Protein AF-A0A920LDZ1-F1 (afdb_monomer)

Radius of gyration: 21.45 Å; Cα contacts (8 Å, |Δi|>4): 41; chains: 1; bounding box: 41×30×54 Å

pLDDT: mean 82.92, std 7.58, range [63.06, 92.81]

Secondary structure (DSSP, 8-state):
-HHHHHHHHHHHHHHHGGG-SSGGGHHHHHHHHHSPTTHHHHHHHHHHHHHHHHHHHHHHHHHHHIIIIIIIIII-TT--HHHHHHHHHHHHHT-

Foldseek 3Di:
DCVVQVVQLVVQCVVCPCVPVDSVCSRVCCLVPPDDDPVSVVVVVVVVVVVVVVVLVVLLVVLLCCLVVPCCPPPNVPDDPVNSVVSSVVSSVVD

Sequence (95 aa):
MAIIIIIPGIALYGILGDSLGEPDMAFPYIVNTYLPVGIKGIILCGLFASLMSTVDSTFNSLATLWSTDIYSKYINKKASDQEKLKLDKRLFYLV

Structure (mmCIF, N/CA/C/O backbone):
data_AF-A0A920LDZ1-F1
#
_entry.id   AF-A0A920LDZ1-F1
#
loop_
_atom_site.group_PDB
_atom_site.id
_atom_site.type_symbol
_atom_site.label_atom_id
_atom_site.label_alt_id
_atom_site.label_comp_id
_atom_site.label_asym_id
_atom_site.label_entity_id
_atom_site.label_seq_id
_atom_site.pdbx_PDB_ins_code
_atom_site.Cartn_x
_atom_site.Cartn_y
_atom_site.Cartn_z
_atom_site.occupancy
_atom_site.B_iso_or_equiv
_atom_site.auth_seq_id
_atom_site.auth_comp_id
_atom_site.auth_asym_id
_atom_site.auth_atom_id
_atom_site.pdbx_PDB_model_num
ATOM 1 N N . MET A 1 1 ? 8.565 -2.858 -3.629 1.00 63.06 1 MET A N 1
ATOM 2 C CA . MET A 1 1 ? 8.109 -1.622 -4.304 1.00 63.06 1 MET A CA 1
ATOM 3 C C . MET A 1 1 ? 9.265 -0.661 -4.565 1.00 63.06 1 MET A C 1
ATOM 5 O O . MET A 1 1 ? 9.523 -0.376 -5.724 1.00 63.06 1 MET A O 1
ATOM 9 N N . ALA A 1 2 ? 10.013 -0.254 -3.531 1.00 65.31 2 ALA A N 1
ATOM 10 C CA . ALA A 1 2 ? 11.115 0.709 -3.640 1.00 65.31 2 ALA A CA 1
ATOM 11 C C . ALA A 1 2 ? 12.122 0.402 -4.768 1.00 65.31 2 ALA A C 1
ATOM 13 O O . ALA A 1 2 ? 12.374 1.256 -5.601 1.00 65.31 2 ALA A O 1
ATOM 14 N N . ILE A 1 3 ? 12.621 -0.833 -4.879 1.00 71.25 3 ILE A N 1
ATOM 15 C CA . ILE A 1 3 ? 13.640 -1.196 -5.886 1.00 71.25 3 ILE A CA 1
ATOM 16 C C . ILE A 1 3 ? 13.134 -1.029 -7.335 1.00 71.25 3 ILE A C 1
ATOM 18 O O . ILE A 1 3 ? 13.862 -0.523 -8.184 1.00 71.25 3 ILE A O 1
ATOM 22 N N . ILE A 1 4 ? 11.878 -1.405 -7.605 1.00 71.56 4 ILE A N 1
ATOM 23 C CA . ILE A 1 4 ? 11.256 -1.339 -8.942 1.00 71.56 4 ILE A CA 1
ATOM 24 C C . ILE A 1 4 ? 11.014 0.113 -9.381 1.00 71.56 4 ILE A C 1
ATOM 26 O O . ILE A 1 4 ? 10.976 0.389 -10.573 1.00 71.56 4 ILE A O 1
ATOM 30 N N . ILE A 1 5 ? 10.863 1.040 -8.433 1.00 73.75 5 ILE A N 1
ATOM 31 C CA . ILE A 1 5 ? 10.596 2.457 -8.710 1.00 73.75 5 ILE A CA 1
ATOM 32 C C . ILE A 1 5 ? 11.902 3.263 -8.734 1.00 73.75 5 ILE A C 1
ATOM 34 O O . ILE A 1 5 ? 12.125 4.065 -9.638 1.00 73.75 5 ILE A O 1
ATOM 38 N N . ILE A 1 6 ? 12.793 3.015 -7.772 1.00 77.06 6 ILE A N 1
ATOM 39 C CA . ILE A 1 6 ? 14.010 3.801 -7.551 1.00 77.06 6 ILE A CA 1
ATOM 40 C C . ILE A 1 6 ? 15.054 3.539 -8.639 1.00 77.06 6 ILE A C 1
ATOM 42 O O . ILE A 1 6 ? 15.609 4.491 -9.178 1.00 77.06 6 ILE A O 1
ATOM 46 N N . ILE A 1 7 ? 15.319 2.275 -9.001 1.00 80.81 7 ILE A N 1
ATOM 47 C CA . ILE A 1 7 ? 16.371 1.959 -9.985 1.00 80.81 7 ILE A CA 1
ATOM 48 C C . ILE A 1 7 ? 16.056 2.574 -11.361 1.00 80.81 7 ILE A C 1
ATOM 50 O O . ILE A 1 7 ? 16.926 3.253 -11.911 1.00 80.81 7 ILE A O 1
ATOM 54 N N . PRO A 1 8 ? 14.837 2.422 -11.918 1.00 76.56 8 PRO A N 1
ATOM 55 C CA . PRO A 1 8 ? 14.500 3.057 -13.188 1.00 76.56 8 PRO A CA 1
ATOM 56 C C . PRO A 1 8 ? 14.437 4.583 -13.087 1.00 76.56 8 PRO A C 1
ATOM 58 O O . PRO A 1 8 ? 14.836 5.254 -14.032 1.00 76.56 8 PRO A O 1
ATOM 61 N N . GLY A 1 9 ? 13.991 5.139 -11.952 1.00 77.06 9 GLY A N 1
ATOM 62 C CA . GLY A 1 9 ? 13.972 6.588 -11.726 1.00 77.06 9 GLY A CA 1
ATOM 63 C C . GLY A 1 9 ? 15.371 7.212 -11.749 1.00 77.06 9 GLY A C 1
ATOM 64 O O . GLY A 1 9 ? 15.586 8.216 -12.423 1.00 77.06 9 GLY A O 1
ATOM 65 N N . ILE A 1 10 ? 16.347 6.568 -11.099 1.00 77.38 10 ILE A N 1
ATOM 66 C CA . ILE A 1 10 ? 17.758 6.989 -11.136 1.00 77.38 10 ILE A CA 1
ATOM 67 C C . ILE A 1 10 ? 18.327 6.858 -12.558 1.00 77.38 10 ILE A C 1
ATOM 69 O O . ILE A 1 10 ? 19.003 7.768 -13.036 1.00 77.38 10 ILE A O 1
ATOM 73 N N . ALA A 1 11 ? 18.034 5.757 -13.260 1.00 76.19 11 ALA A N 1
ATOM 74 C CA . ALA A 1 11 ? 18.475 5.565 -14.643 1.00 76.19 11 ALA A CA 1
ATOM 75 C C . ALA A 1 11 ? 17.889 6.626 -15.592 1.00 76.19 11 ALA A C 1
ATOM 77 O O . ALA A 1 11 ? 18.587 7.122 -16.472 1.00 76.19 11 ALA A O 1
ATOM 78 N N . LEU A 1 12 ? 16.627 7.009 -15.388 1.00 77.06 12 LEU A N 1
ATOM 79 C CA . LEU A 1 12 ? 15.954 8.043 -16.167 1.00 77.06 12 LEU A CA 1
ATOM 80 C 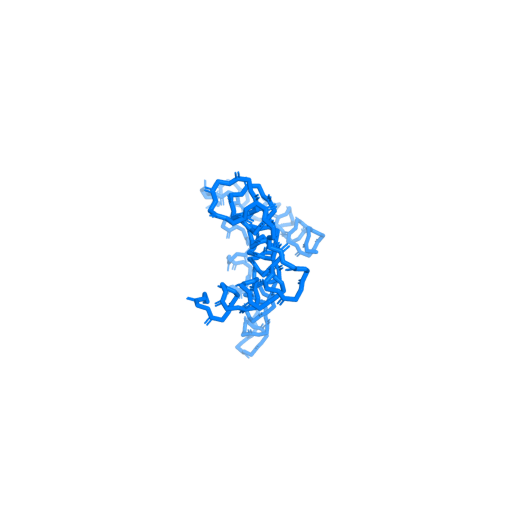C . 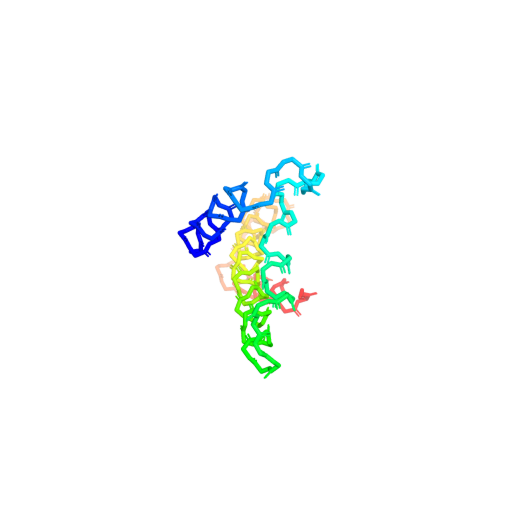LEU A 1 12 ? 16.546 9.433 -15.916 1.00 77.06 12 LEU A C 1
ATOM 82 O O . LEU A 1 12 ? 16.758 10.168 -16.876 1.00 77.06 12 LEU A O 1
ATOM 86 N N . TYR A 1 13 ? 16.869 9.769 -14.663 1.00 72.50 13 TYR A N 1
ATOM 87 C CA . TYR A 1 13 ? 17.583 11.007 -14.335 1.00 72.50 13 TYR A CA 1
ATOM 88 C C . TYR A 1 13 ? 18.937 11.086 -15.061 1.00 72.50 13 TYR A C 1
ATOM 90 O O . TYR A 1 13 ? 19.296 12.131 -15.595 1.00 72.50 13 TYR A O 1
ATOM 98 N N . GLY A 1 14 ? 19.646 9.958 -15.192 1.00 72.12 14 GLY A N 1
ATOM 99 C CA . GLY A 1 14 ? 20.882 9.874 -15.979 1.00 72.12 14 GLY A CA 1
ATOM 100 C C . GLY A 1 14 ? 20.715 10.083 -17.495 1.00 72.12 14 GLY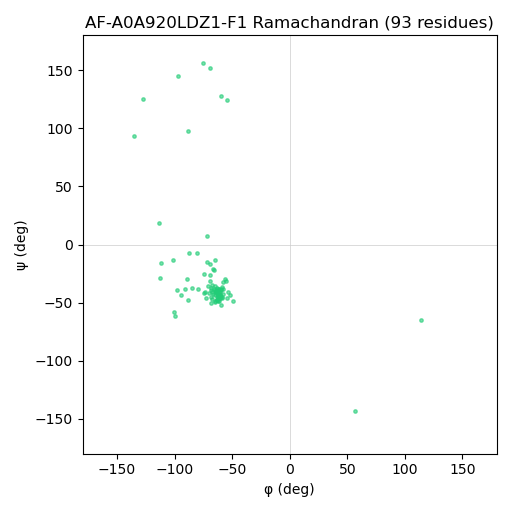 A C 1
ATOM 101 O O . GLY A 1 14 ? 21.688 10.429 -18.158 1.00 72.12 14 GLY A O 1
ATOM 102 N N . ILE A 1 15 ? 19.510 9.888 -18.049 1.00 71.62 15 ILE A N 1
ATOM 103 C CA . ILE A 1 15 ? 19.213 10.028 -19.490 1.00 71.62 15 ILE A CA 1
ATOM 104 C C . ILE A 1 15 ? 18.595 11.399 -19.817 1.00 71.62 15 ILE A C 1
ATOM 106 O O . ILE A 1 15 ? 18.903 11.976 -20.857 1.00 71.62 15 ILE A O 1
ATOM 110 N N . LEU A 1 16 ? 17.717 11.918 -18.951 1.00 72.00 16 LEU A N 1
ATOM 111 C CA . LEU A 1 16 ? 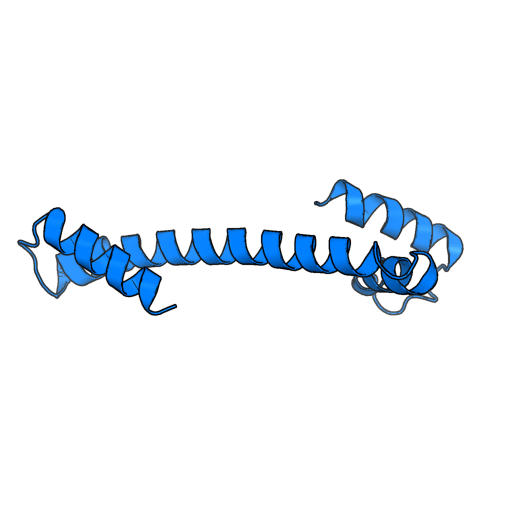16.959 13.161 -19.164 1.00 72.00 16 LEU A CA 1
ATOM 112 C C . LEU A 1 16 ? 17.524 14.377 -18.410 1.00 72.00 16 LEU A C 1
ATOM 114 O O . LEU A 1 16 ? 17.129 15.503 -18.718 1.00 72.00 16 LEU A O 1
ATOM 118 N N . GLY A 1 17 ? 18.439 14.191 -17.453 1.00 71.00 17 GLY A N 1
ATOM 119 C CA . GLY A 1 17 ? 18.961 15.275 -16.612 1.00 71.00 17 GLY A CA 1
ATOM 120 C C . GLY A 1 17 ? 17.851 16.022 -15.858 1.00 71.00 17 GLY A C 1
ATOM 121 O O . GLY A 1 17 ? 16.838 15.430 -15.486 1.00 71.00 17 GLY A O 1
ATOM 122 N N . ASP A 1 18 ? 18.000 17.343 -15.706 1.00 65.25 18 ASP A N 1
ATOM 123 C CA . ASP A 1 18 ? 17.026 18.248 -15.056 1.00 65.25 18 ASP A CA 1
ATOM 124 C C . ASP A 1 18 ? 15.744 18.511 -15.879 1.00 65.25 18 ASP A C 1
ATOM 126 O O . ASP A 1 18 ? 14.913 19.339 -15.512 1.00 65.25 18 ASP A O 1
ATOM 130 N N . SER A 1 19 ? 15.535 17.810 -16.998 1.00 67.50 19 SER A N 1
ATOM 131 C CA . SER A 1 19 ? 14.326 17.977 -17.827 1.00 67.50 19 SER A CA 1
ATOM 132 C C . SER A 1 19 ? 13.054 17.457 -17.140 1.00 67.50 19 SER A C 1
ATOM 134 O O . SER A 1 19 ? 11.940 17.770 -17.561 1.00 67.50 19 SER A O 1
ATOM 136 N N . LEU A 1 20 ? 13.208 16.637 -16.097 1.00 69.75 20 LEU A N 1
ATOM 137 C CA . LEU A 1 20 ? 12.125 16.190 -15.229 1.00 69.75 20 LEU A CA 1
ATOM 138 C C . LEU A 1 20 ? 11.970 17.206 -14.097 1.00 69.75 20 LEU A C 1
ATOM 140 O O . LEU A 1 20 ? 12.698 17.146 -13.112 1.00 69.75 20 LEU A O 1
ATOM 144 N N . GLY A 1 21 ? 11.022 18.135 -14.243 1.00 70.12 21 GLY A N 1
ATOM 145 C CA . GLY A 1 21 ? 10.788 19.186 -13.244 1.00 70.12 21 GLY A CA 1
ATOM 146 C C . GLY A 1 21 ? 10.517 18.655 -11.828 1.00 70.12 21 GLY A C 1
ATOM 147 O O . GLY A 1 21 ? 10.912 19.296 -10.860 1.00 70.12 21 GLY A O 1
ATOM 148 N N . GLU A 1 22 ? 9.906 17.469 -11.705 1.00 75.62 22 GLU A N 1
ATOM 149 C CA . GLU A 1 22 ? 9.680 16.786 -10.427 1.00 75.62 22 GLU A CA 1
ATOM 150 C C . GLU A 1 22 ? 10.218 15.341 -10.464 1.00 75.62 22 GLU A C 1
ATOM 152 O O . GLU A 1 22 ? 9.803 14.556 -11.326 1.00 75.62 22 GLU A O 1
ATOM 157 N N . PRO A 1 23 ? 11.093 14.943 -9.518 1.00 72.12 23 PRO A N 1
ATOM 158 C CA . PRO A 1 23 ? 11.636 13.583 -9.442 1.00 72.12 23 PRO A CA 1
ATOM 159 C C . PRO A 1 23 ? 10.565 12.490 -9.314 1.00 72.12 23 PRO A C 1
ATOM 161 O O . PRO A 1 23 ? 10.724 11.398 -9.863 1.00 72.12 23 PRO A O 1
ATOM 164 N N . ASP A 1 24 ? 9.445 12.791 -8.650 1.00 77.81 24 ASP A N 1
ATOM 165 C CA . ASP A 1 24 ? 8.338 11.849 -8.434 1.00 77.81 24 ASP A CA 1
ATOM 166 C C . ASP A 1 24 ? 7.626 11.463 -9.743 1.00 77.81 24 ASP A C 1
ATOM 168 O O . ASP A 1 24 ? 7.034 10.385 -9.854 1.00 77.81 24 ASP A O 1
ATOM 172 N N . MET A 1 25 ? 7.755 12.293 -10.785 1.00 80.38 25 MET A N 1
ATOM 173 C CA . MET A 1 25 ? 7.184 12.040 -12.110 1.00 80.38 25 MET A CA 1
ATOM 174 C C . MET A 1 25 ? 8.021 11.081 -12.963 1.00 80.38 25 MET A C 1
ATOM 176 O O . MET A 1 25 ? 7.552 10.632 -14.014 1.00 80.38 25 MET A O 1
ATOM 180 N N . ALA A 1 26 ? 9.220 10.697 -12.515 1.00 82.00 26 ALA A N 1
ATOM 181 C CA . ALA A 1 26 ? 10.093 9.789 -13.253 1.00 82.00 26 ALA A CA 1
ATOM 182 C C . ALA A 1 26 ? 9.427 8.429 -13.522 1.00 82.00 26 ALA A C 1
ATOM 184 O O . ALA A 1 26 ? 9.456 7.919 -14.644 1.00 82.00 26 ALA A O 1
ATOM 185 N N . PHE A 1 27 ? 8.770 7.848 -12.515 1.00 81.75 27 PHE A N 1
ATOM 186 C CA . PHE A 1 27 ? 8.116 6.548 -12.665 1.00 81.75 27 PHE A CA 1
ATOM 187 C C . PHE A 1 27 ? 6.899 6.601 -13.612 1.00 81.75 27 PHE A C 1
ATOM 189 O O . PHE A 1 27 ? 6.877 5.821 -14.571 1.00 81.75 27 PHE A O 1
ATOM 196 N N . PRO A 1 28 ? 5.935 7.534 -13.452 1.00 84.56 28 PRO A N 1
ATOM 197 C CA . PRO A 1 28 ? 4.862 7.734 -14.429 1.00 84.56 28 PRO A CA 1
ATOM 198 C C . PRO A 1 28 ? 5.367 7.967 -15.859 1.00 84.56 28 PRO A C 1
ATOM 200 O O . PRO A 1 28 ? 4.810 7.411 -16.809 1.00 84.56 28 PRO A O 1
ATOM 203 N N . TYR A 1 29 ? 6.442 8.745 -16.019 1.00 83.75 29 TYR A N 1
ATOM 204 C CA . TYR A 1 29 ? 7.036 9.027 -17.323 1.00 83.75 29 TYR A CA 1
ATOM 205 C C . TYR A 1 29 ? 7.580 7.760 -17.994 1.00 83.75 29 TYR A C 1
ATOM 207 O O . TYR A 1 29 ? 7.314 7.528 -19.175 1.00 83.75 29 TYR A O 1
ATOM 215 N N . ILE A 1 30 ? 8.286 6.901 -17.250 1.00 84.00 30 ILE A N 1
ATOM 216 C CA . ILE A 1 30 ? 8.799 5.626 -17.778 1.00 84.00 30 ILE A CA 1
ATOM 217 C C . ILE A 1 30 ? 7.649 4.720 -18.198 1.00 84.00 30 ILE A C 1
ATOM 219 O O . ILE A 1 30 ? 7.658 4.166 -19.301 1.00 84.00 30 ILE A O 1
ATOM 223 N N . VAL A 1 31 ? 6.644 4.599 -17.326 1.00 86.12 31 VAL A N 1
ATOM 224 C CA . VAL A 1 31 ? 5.474 3.755 -17.568 1.00 86.12 31 VAL A CA 1
ATOM 225 C C . VAL A 1 31 ? 4.725 4.198 -18.816 1.00 86.12 31 VAL A C 1
ATOM 227 O O . VAL A 1 31 ? 4.292 3.353 -19.599 1.00 86.12 31 VAL A O 1
ATOM 230 N N . ASN A 1 32 ? 4.598 5.502 -19.053 1.00 85.44 32 ASN A N 1
ATOM 231 C CA . ASN A 1 32 ? 3.874 5.976 -20.220 1.00 85.44 32 ASN A CA 1
ATOM 232 C C . ASN A 1 32 ? 4.698 5.922 -21.518 1.00 85.44 32 ASN A C 1
ATOM 234 O O . ASN A 1 32 ? 4.153 5.577 -22.567 1.00 85.44 32 ASN A O 1
ATOM 238 N N . THR A 1 33 ? 5.992 6.228 -21.454 1.00 84.56 33 THR A N 1
ATOM 239 C CA . THR A 1 33 ? 6.835 6.392 -22.648 1.00 84.56 33 THR A CA 1
ATOM 240 C C . THR A 1 33 ? 7.403 5.068 -23.164 1.00 84.56 33 THR A C 1
ATOM 242 O O . THR A 1 33 ? 7.470 4.872 -24.374 1.00 84.56 33 THR A O 1
ATOM 245 N N . TYR A 1 34 ? 7.782 4.141 -22.275 1.00 83.56 34 TYR A N 1
ATOM 246 C CA . TYR A 1 34 ? 8.579 2.964 -22.657 1.00 83.56 34 TYR A CA 1
ATOM 247 C C . TYR A 1 34 ? 7.845 1.623 -22.562 1.00 83.56 34 TYR A C 1
ATOM 249 O O . TYR A 1 34 ? 8.317 0.635 -23.122 1.00 83.56 34 TYR A O 1
ATOM 257 N N . LEU A 1 35 ? 6.706 1.547 -21.866 1.00 87.25 35 LEU A N 1
ATOM 258 C CA . LEU A 1 35 ? 5.974 0.288 -21.701 1.00 87.25 35 LEU A CA 1
ATOM 259 C C . LEU A 1 35 ? 4.819 0.133 -22.705 1.00 87.25 35 LEU A C 1
ATOM 261 O O . LEU A 1 35 ? 4.147 1.111 -23.034 1.00 87.25 35 LEU A O 1
ATOM 265 N N . PRO A 1 36 ? 4.534 -1.095 -23.176 1.00 90.62 36 PRO A N 1
ATOM 266 C CA . PRO A 1 36 ? 3.430 -1.362 -24.092 1.00 90.62 36 PRO A CA 1
ATOM 267 C C . PRO A 1 36 ? 2.065 -1.330 -23.389 1.00 90.62 36 PRO A C 1
ATOM 269 O O . PRO A 1 36 ? 1.938 -1.573 -22.181 1.00 90.62 36 PRO A O 1
ATOM 272 N N . VAL A 1 37 ? 1.016 -1.071 -24.175 1.00 87.31 37 VAL A N 1
ATOM 273 C CA . VAL A 1 37 ? -0.381 -1.163 -23.727 1.00 87.31 37 VAL A CA 1
ATOM 274 C C . VAL A 1 37 ? -0.667 -2.598 -23.263 1.00 87.31 37 VAL A C 1
ATOM 276 O O . VAL A 1 37 ? -0.321 -3.556 -23.944 1.00 87.31 37 VAL A O 1
ATOM 279 N N . GLY A 1 38 ? -1.204 -2.767 -22.057 1.00 88.62 38 GLY A N 1
ATOM 280 C CA . GLY A 1 38 ? -1.291 -4.067 -21.376 1.00 88.62 38 GLY A CA 1
ATOM 281 C C . GLY A 1 38 ? -0.426 -4.110 -20.117 1.00 88.62 38 GLY A C 1
ATOM 282 O O . GLY A 1 38 ? -0.968 -4.116 -19.014 1.00 88.62 38 GLY A O 1
ATOM 283 N N . ILE A 1 39 ? 0.905 -4.019 -20.247 1.00 89.94 39 ILE A N 1
ATOM 284 C CA . ILE A 1 39 ? 1.805 -3.998 -19.073 1.00 89.94 39 ILE A CA 1
ATOM 285 C C . ILE A 1 39 ? 1.568 -2.737 -18.231 1.00 89.94 39 ILE A C 1
ATOM 287 O O . ILE A 1 39 ? 1.556 -2.815 -17.003 1.00 89.94 39 ILE A O 1
ATOM 291 N N . LYS A 1 40 ? 1.265 -1.599 -18.876 1.00 88.12 40 LYS A N 1
ATOM 292 C CA . LYS A 1 40 ? 0.823 -0.376 -18.179 1.00 88.12 40 LYS A CA 1
ATOM 293 C C . LYS A 1 40 ? -0.350 -0.643 -17.225 1.00 88.12 40 LYS A C 1
ATOM 295 O O . LYS A 1 40 ? -0.343 -0.163 -16.096 1.00 88.12 40 LYS A O 1
ATOM 300 N N . GLY A 1 41 ? -1.330 -1.435 -17.667 1.00 89.69 41 GLY A N 1
ATOM 301 C CA . GLY A 1 41 ? -2.498 -1.798 -16.863 1.00 89.69 41 GLY A CA 1
ATOM 302 C C . GLY A 1 41 ? -2.124 -2.667 -15.665 1.00 89.69 41 GLY A C 1
ATOM 303 O O . GLY A 1 41 ? -2.564 -2.394 -14.556 1.00 89.69 41 GLY A O 1
ATOM 304 N N . ILE A 1 42 ? -1.239 -3.650 -15.859 1.00 91.44 42 ILE A N 1
ATOM 305 C CA . ILE A 1 42 ? -0.750 -4.518 -14.775 1.00 91.44 42 ILE A CA 1
ATOM 306 C C . ILE A 1 42 ? -0.043 -3.696 -13.691 1.00 91.44 42 ILE A C 1
ATOM 308 O O . ILE A 1 42 ? -0.299 -3.894 -12.504 1.00 91.44 42 ILE A O 1
ATOM 312 N N . ILE A 1 43 ? 0.814 -2.751 -14.088 1.00 88.62 43 ILE A N 1
ATOM 313 C CA . ILE A 1 43 ? 1.514 -1.864 -13.149 1.00 88.62 43 ILE A CA 1
ATOM 314 C C . ILE A 1 43 ? 0.511 -1.009 -12.370 1.00 88.62 43 ILE A C 1
ATOM 316 O O . ILE A 1 43 ? 0.613 -0.916 -11.148 1.00 88.62 43 ILE A O 1
ATOM 320 N N . LEU A 1 44 ? -0.478 -0.429 -13.056 1.00 88.88 44 LEU A N 1
ATOM 321 C CA . LEU A 1 44 ? -1.521 0.375 -12.422 1.00 88.88 44 LEU A CA 1
ATOM 322 C C . LEU A 1 44 ? -2.328 -0.450 -11.407 1.00 88.88 44 LEU A C 1
ATOM 324 O O . LEU A 1 44 ? -2.514 -0.017 -10.272 1.00 88.88 44 LEU A O 1
ATOM 328 N N . CYS A 1 45 ? -2.748 -1.661 -11.779 1.00 92.81 45 CYS A N 1
ATOM 329 C CA . CYS A 1 45 ? -3.444 -2.579 -10.879 1.00 92.81 45 CYS A CA 1
ATOM 330 C C . CYS A 1 45 ? -2.591 -2.948 -9.661 1.00 92.81 45 CYS A C 1
ATOM 332 O O . CYS A 1 45 ? -3.096 -2.935 -8.543 1.00 92.81 45 CYS A O 1
ATOM 334 N N . GLY A 1 46 ? -1.301 -3.240 -9.851 1.00 90.75 46 GLY A N 1
ATOM 335 C CA . GLY A 1 46 ? -0.384 -3.533 -8.748 1.00 90.75 46 GLY A CA 1
ATOM 336 C C . GLY A 1 46 ? -0.197 -2.346 -7.799 1.00 90.75 46 GLY A C 1
ATOM 337 O O . GLY A 1 46 ? -0.138 -2.531 -6.584 1.00 90.75 46 GLY A O 1
ATOM 338 N N . LEU A 1 47 ? -0.164 -1.124 -8.338 1.00 89.00 47 LEU A N 1
ATOM 339 C CA . LEU A 1 47 ? -0.068 0.101 -7.550 1.00 89.00 47 LEU A CA 1
ATOM 340 C C . LEU A 1 47 ? -1.315 0.287 -6.677 1.00 89.00 47 LEU A C 1
ATOM 342 O O . LEU A 1 47 ? -1.184 0.418 -5.460 1.00 89.00 47 LEU A O 1
ATOM 346 N N . PHE A 1 48 ? -2.511 0.174 -7.263 1.00 91.81 48 PHE A N 1
ATOM 347 C CA . PHE A 1 48 ? -3.767 0.197 -6.508 1.00 91.81 48 PHE A CA 1
ATOM 348 C C . PHE A 1 48 ? -3.870 -0.937 -5.487 1.00 91.81 48 PHE A C 1
ATOM 350 O O . PHE A 1 48 ? -4.285 -0.689 -4.362 1.00 91.81 48 PHE A O 1
ATOM 357 N N . ALA A 1 49 ? -3.443 -2.154 -5.829 1.00 92.31 49 ALA A N 1
ATOM 358 C CA . ALA A 1 49 ? -3.439 -3.278 -4.895 1.00 92.31 49 ALA A CA 1
ATOM 359 C C . ALA A 1 49 ? -2.529 -3.010 -3.683 1.00 92.31 49 ALA A C 1
ATOM 361 O O . ALA A 1 49 ? -2.901 -3.301 -2.547 1.00 92.31 49 ALA A O 1
ATOM 362 N N . SER A 1 50 ? -1.353 -2.410 -3.902 1.00 89.81 50 SER A N 1
ATOM 363 C CA . SER A 1 50 ? -0.441 -2.051 -2.808 1.00 89.81 50 SER A CA 1
ATOM 364 C C . SER A 1 50 ? -0.992 -0.932 -1.917 1.00 89.81 50 SER A C 1
ATOM 366 O O . SER A 1 50 ? -0.864 -0.993 -0.691 1.00 89.81 50 SER A O 1
ATOM 368 N N . LEU A 1 51 ? -1.653 0.062 -2.522 1.00 91.25 51 LEU A N 1
ATOM 369 C CA . LEU A 1 51 ? -2.342 1.128 -1.802 1.00 91.25 51 LEU A CA 1
ATOM 370 C C . LEU A 1 51 ? -3.485 0.557 -0.965 1.00 91.25 51 LEU A C 1
ATOM 372 O O . LEU A 1 51 ? -3.545 0.833 0.231 1.00 91.25 51 LEU A O 1
ATOM 376 N N . MET A 1 52 ? -4.324 -0.298 -1.559 1.00 92.69 52 MET A N 1
ATOM 377 C CA . MET A 1 52 ? -5.438 -0.942 -0.864 1.00 92.69 52 MET A CA 1
ATOM 378 C C . MET A 1 52 ? -4.943 -1.751 0.336 1.00 92.69 52 MET A C 1
ATOM 380 O O . MET A 1 52 ? -5.469 -1.589 1.422 1.00 92.69 52 MET A O 1
ATOM 384 N N . SER A 1 53 ? -3.841 -2.498 0.209 1.00 91.00 53 SER A N 1
ATOM 385 C CA . SER A 1 53 ? -3.264 -3.243 1.340 1.00 91.00 53 SER A CA 1
ATOM 386 C C . SER A 1 53 ? -2.879 -2.348 2.530 1.00 91.00 53 SER A C 1
ATOM 388 O O . SER A 1 53 ? -3.058 -2.733 3.691 1.00 91.00 53 SER A O 1
ATOM 390 N N . THR A 1 54 ? -2.375 -1.141 2.259 1.00 92.62 54 THR A N 1
ATOM 391 C CA . THR A 1 54 ? -2.021 -0.173 3.308 1.00 92.62 54 THR A CA 1
ATOM 392 C C . THR A 1 54 ? -3.273 0.450 3.921 1.00 92.62 54 THR A C 1
ATOM 394 O O . THR A 1 54 ? -3.362 0.588 5.144 1.00 92.62 54 THR A O 1
ATOM 397 N N . VAL A 1 55 ? -4.254 0.789 3.081 1.00 92.50 55 VAL A N 1
ATOM 398 C CA . VAL A 1 55 ? -5.560 1.308 3.500 1.00 92.50 55 VAL A CA 1
ATOM 399 C C . VAL A 1 55 ? -6.267 0.283 4.389 1.00 92.50 55 VAL A C 1
ATOM 401 O O . VAL A 1 55 ? -6.586 0.603 5.530 1.00 92.50 55 VAL A O 1
ATOM 404 N N . ASP A 1 56 ? -6.386 -0.965 3.940 1.00 90.81 56 ASP A N 1
ATOM 405 C CA . ASP A 1 56 ? -6.989 -2.082 4.673 1.00 90.81 56 ASP A CA 1
ATOM 406 C C . ASP A 1 56 ? -6.339 -2.276 6.048 1.00 90.81 56 ASP A C 1
ATOM 408 O O . ASP A 1 56 ? -7.020 -2.384 7.069 1.00 90.81 56 ASP A O 1
ATOM 412 N N . SER A 1 57 ? -5.004 -2.258 6.101 1.00 90.56 57 SER A N 1
ATOM 413 C CA . SER A 1 57 ? -4.251 -2.413 7.354 1.00 90.56 57 SER A CA 1
ATOM 414 C C . SER A 1 57 ? -4.482 -1.244 8.317 1.00 90.56 57 SER A C 1
ATOM 416 O O . SER A 1 57 ? -4.604 -1.435 9.534 1.00 90.56 57 SER A O 1
ATOM 418 N N . THR A 1 58 ? -4.572 -0.027 7.777 1.00 91.94 58 THR A N 1
ATOM 419 C CA . THR A 1 58 ? -4.834 1.187 8.558 1.00 91.94 58 THR A CA 1
ATOM 420 C C . THR A 1 58 ? -6.256 1.169 9.111 1.00 91.94 58 THR A C 1
ATOM 422 O O . THR A 1 58 ? -6.449 1.404 10.303 1.00 91.94 58 THR A O 1
ATOM 425 N N . PHE A 1 59 ? -7.246 0.804 8.295 1.00 91.19 59 PHE A N 1
ATOM 426 C CA . PHE A 1 59 ? -8.636 0.674 8.728 1.00 91.19 59 PHE A CA 1
ATOM 427 C C . PHE A 1 59 ? -8.831 -0.433 9.763 1.00 91.19 59 PHE A C 1
ATOM 429 O O . PHE A 1 59 ? -9.524 -0.216 10.755 1.00 91.19 59 PHE A O 1
ATOM 436 N N . ASN A 1 60 ? -8.168 -1.581 9.609 1.00 89.25 60 ASN A N 1
ATOM 437 C CA . ASN A 1 60 ? -8.206 -2.650 10.608 1.00 89.25 60 ASN A CA 1
ATOM 438 C C . ASN A 1 60 ? -7.641 -2.194 11.971 1.00 89.25 60 ASN A C 1
ATOM 440 O O . ASN A 1 60 ? -8.186 -2.515 13.032 1.00 89.25 60 ASN A O 1
ATOM 444 N N . SER A 1 61 ? -6.581 -1.383 11.948 1.00 91.81 61 SER A N 1
ATOM 445 C CA . SER A 1 61 ? -5.991 -0.807 13.163 1.00 91.81 61 SER A CA 1
ATOM 446 C C . SER A 1 61 ? -6.904 0.251 13.794 1.00 91.81 61 SER A C 1
ATOM 448 O O . SER A 1 61 ? -7.097 0.259 15.010 1.00 91.81 61 SER A O 1
ATOM 450 N N . LEU A 1 62 ? -7.527 1.105 12.974 1.00 91.19 62 LEU A N 1
ATOM 451 C CA . LEU A 1 62 ? -8.491 2.113 13.423 1.00 91.19 62 LEU A CA 1
ATOM 452 C C . LEU A 1 62 ? -9.753 1.488 14.026 1.00 91.19 62 LEU A C 1
ATOM 454 O O . LEU A 1 62 ? -10.226 1.972 15.051 1.00 91.19 62 LEU A O 1
ATOM 458 N N . ALA A 1 63 ? -10.277 0.407 13.441 1.00 88.56 63 ALA A N 1
ATOM 459 C CA . ALA A 1 63 ? -11.424 -0.319 13.982 1.00 88.56 63 ALA A CA 1
ATOM 460 C C . ALA A 1 63 ? -11.121 -0.866 15.385 1.00 88.56 63 ALA A C 1
ATOM 462 O O . ALA A 1 63 ? -11.886 -0.628 16.318 1.00 88.56 63 ALA A O 1
ATOM 463 N N . THR A 1 64 ? -9.947 -1.481 15.563 1.00 89.06 64 THR A N 1
ATOM 464 C CA . THR A 1 64 ? -9.495 -1.993 16.869 1.00 89.06 64 THR A CA 1
ATOM 465 C C . THR A 1 64 ? -9.352 -0.879 17.911 1.00 89.06 64 THR A C 1
ATOM 467 O O . THR A 1 64 ? -9.795 -1.027 19.055 1.00 89.06 64 THR A O 1
ATOM 470 N N . 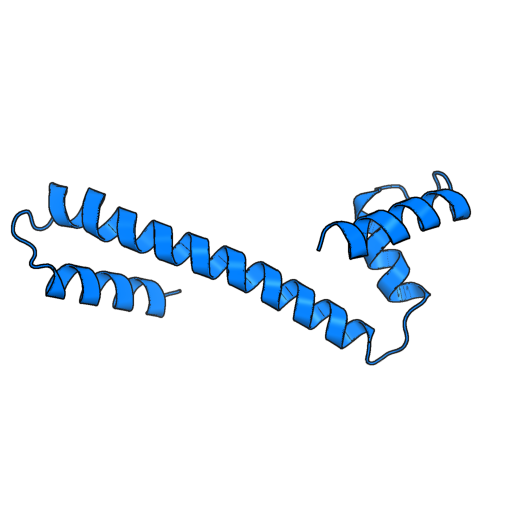LEU A 1 65 ? -8.754 0.253 17.522 1.00 90.31 65 LEU A N 1
ATOM 471 C CA . LEU A 1 65 ? -8.625 1.430 18.384 1.00 90.31 65 LEU A CA 1
ATOM 472 C C . LEU A 1 65 ? -10.009 1.971 18.757 1.00 90.31 65 LEU A C 1
ATOM 474 O O . LEU A 1 65 ? -10.284 2.269 19.917 1.00 90.31 65 LEU A O 1
ATOM 478 N N . TRP A 1 66 ? -10.933 2.016 17.801 1.00 88.38 66 TRP A N 1
ATOM 479 C CA . TRP A 1 66 ? -12.301 2.434 18.060 1.00 88.38 66 TRP A CA 1
ATOM 480 C C . TRP A 1 66 ? -13.028 1.496 19.031 1.00 88.38 66 TRP A C 1
ATOM 482 O O . TRP A 1 66 ? -13.635 1.966 19.994 1.00 88.38 66 TRP A O 1
ATOM 492 N N . SER A 1 67 ? -12.969 0.175 18.848 1.00 87.19 67 SER A N 1
ATOM 493 C CA . SER A 1 67 ? -13.681 -0.759 19.729 1.00 87.19 67 SER A CA 1
ATOM 494 C C . SER A 1 67 ? -13.073 -0.855 21.128 1.00 87.19 67 SER A C 1
ATOM 496 O O . SER A 1 67 ? -13.798 -0.960 22.127 1.00 87.19 67 SER A O 1
ATOM 498 N N . THR A 1 68 ? -11.751 -0.777 21.240 1.00 85.69 68 THR A N 1
ATOM 499 C CA . THR A 1 68 ? -11.057 -0.955 22.520 1.00 85.69 68 THR A CA 1
ATOM 500 C C . THR A 1 68 ? -10.923 0.355 23.288 1.00 85.69 68 THR A C 1
ATOM 502 O O . THR A 1 68 ? -11.260 0.402 24.473 1.00 85.69 68 THR A O 1
ATOM 505 N N . ASP A 1 69 ? -10.490 1.434 22.636 1.00 87.06 69 ASP A N 1
ATOM 506 C CA . ASP A 1 69 ? -10.221 2.703 23.315 1.00 87.06 69 ASP A CA 1
ATOM 507 C C . ASP A 1 69 ? -11.432 3.621 23.398 1.00 87.06 69 ASP A C 1
ATOM 509 O O . ASP A 1 69 ? -11.555 4.357 24.375 1.00 87.06 69 ASP A O 1
ATOM 513 N N . ILE A 1 70 ? -12.354 3.565 22.435 1.00 88.06 70 ILE A N 1
ATOM 514 C CA . ILE A 1 70 ? -13.556 4.407 22.461 1.00 88.06 70 ILE A CA 1
ATOM 515 C C . ILE A 1 70 ? -14.751 3.616 22.989 1.00 88.06 70 ILE A C 1
ATOM 517 O O . ILE A 1 70 ? -15.297 3.937 24.048 1.00 88.06 70 ILE A O 1
ATOM 521 N N . TYR A 1 71 ? -15.139 2.542 22.301 1.00 85.06 71 TYR A N 1
ATOM 522 C CA . TYR A 1 71 ? -16.363 1.807 22.606 1.00 85.06 71 TYR A CA 1
ATOM 523 C C . TYR A 1 71 ? -16.308 1.149 23.989 1.00 85.06 71 TYR A C 1
ATOM 525 O O . TYR A 1 71 ? -17.213 1.352 24.795 1.00 85.06 71 TYR A O 1
ATOM 533 N N . SER A 1 72 ? -15.224 0.440 24.316 1.00 83.56 72 SER A N 1
ATOM 534 C CA . SER A 1 72 ? -15.103 -0.250 25.608 1.00 83.56 72 SER A CA 1
ATOM 535 C C . SER A 1 72 ? -14.841 0.689 26.789 1.00 83.56 72 SER A C 1
ATOM 537 O O . SER A 1 72 ? -15.166 0.342 27.918 1.00 83.56 72 SER A O 1
ATOM 539 N N . LYS A 1 73 ? -14.256 1.876 26.582 1.00 83.12 73 LYS A N 1
ATOM 540 C CA . LYS A 1 73 ? -13.979 2.811 27.690 1.00 83.12 73 LYS A CA 1
ATOM 541 C C . LYS A 1 73 ? -15.121 3.794 27.941 1.00 83.12 73 LYS A C 1
ATOM 543 O O . LYS A 1 73 ? -15.415 4.082 29.103 1.00 83.12 73 LYS A O 1
ATOM 548 N N . TYR A 1 74 ? -15.773 4.289 26.887 1.00 84.88 74 TYR A N 1
ATOM 549 C CA . TYR A 1 74 ? -16.729 5.397 26.986 1.00 84.88 74 TYR A CA 1
ATOM 550 C C . TYR A 1 74 ? -18.181 5.010 26.690 1.00 84.88 74 TYR A C 1
ATOM 552 O O . TYR A 1 74 ? -19.076 5.630 27.257 1.00 84.88 74 TYR A O 1
ATOM 560 N N . ILE A 1 75 ? -18.433 3.991 25.859 1.00 86.81 75 ILE A N 1
ATOM 561 C CA . ILE A 1 75 ? -19.797 3.635 25.426 1.00 86.81 75 ILE A CA 1
ATOM 562 C C . ILE A 1 75 ? -20.338 2.440 26.220 1.00 86.81 75 ILE A C 1
ATOM 564 O O . ILE A 1 75 ? -21.363 2.551 26.886 1.00 86.81 75 ILE A O 1
ATOM 568 N N . ASN A 1 76 ? -19.645 1.300 26.191 1.00 80.81 76 ASN A N 1
ATOM 569 C CA . ASN A 1 76 ? -20.049 0.080 26.882 1.00 80.81 76 ASN A CA 1
ATOM 570 C C . ASN A 1 76 ? -18.862 -0.569 27.611 1.00 80.81 76 ASN A C 1
ATOM 572 O O . ASN A 1 76 ? -18.137 -1.402 27.068 1.00 80.81 76 ASN A O 1
ATOM 576 N N . LYS A 1 77 ? -18.714 -0.224 28.897 1.00 77.88 77 LYS A N 1
ATOM 577 C CA . LYS A 1 77 ? -17.634 -0.704 29.780 1.00 77.88 77 LYS A CA 1
ATOM 578 C C . LYS A 1 77 ? -17.650 -2.205 30.072 1.00 77.88 77 LYS A C 1
ATOM 580 O O . LYS A 1 77 ? -16.667 -2.726 30.586 1.00 77.88 77 LYS A O 1
ATOM 585 N N . LYS A 1 78 ? -18.749 -2.897 29.762 1.00 80.56 78 LYS A N 1
ATOM 586 C CA . LYS A 1 78 ? -18.892 -4.354 29.914 1.00 80.56 78 LYS A CA 1
ATOM 587 C C . LYS A 1 78 ? -19.031 -5.066 28.566 1.00 80.56 78 LYS A C 1
ATOM 589 O O . LYS A 1 78 ? -19.505 -6.198 28.540 1.00 80.56 78 LYS A O 1
ATOM 594 N N . ALA A 1 79 ? -18.647 -4.412 27.466 1.00 78.12 79 ALA A N 1
ATOM 595 C CA . ALA A 1 79 ? -18.745 -4.993 26.134 1.00 78.12 79 ALA A CA 1
ATOM 596 C C . ALA A 1 79 ? -18.021 -6.344 26.073 1.00 78.12 79 ALA A C 1
ATOM 598 O O . ALA A 1 79 ? -16.828 -6.433 26.384 1.00 78.12 79 ALA A O 1
ATOM 599 N N . SER A 1 80 ? -18.749 -7.380 25.659 1.00 83.56 80 SER A N 1
ATOM 600 C CA . SER A 1 80 ? -18.187 -8.712 25.430 1.00 83.56 80 SER A CA 1
ATOM 601 C C . SER A 1 80 ? -17.275 -8.696 24.201 1.00 83.56 80 SER A C 1
ATOM 603 O O . SER A 1 80 ? -17.510 -7.940 23.256 1.00 83.56 80 SER A O 1
ATOM 605 N N . ASP A 1 81 ? -16.274 -9.576 24.154 1.00 82.56 81 ASP A N 1
ATOM 606 C CA . ASP A 1 81 ? -15.377 -9.703 22.996 1.00 82.56 81 ASP A CA 1
ATOM 607 C C . ASP A 1 81 ? -16.141 -9.983 21.692 1.00 82.56 81 ASP A C 1
ATOM 609 O O . ASP A 1 81 ? -15.750 -9.514 20.623 1.00 82.56 81 ASP A O 1
ATOM 613 N N . GLN A 1 82 ? -17.293 -10.661 21.769 1.00 84.88 82 GLN A N 1
ATOM 614 C CA . GLN A 1 82 ? -18.153 -10.887 20.603 1.00 84.88 82 GLN A CA 1
ATOM 615 C C . GLN A 1 82 ? -18.842 -9.617 20.089 1.00 84.88 82 GLN A C 1
ATOM 617 O O . GLN A 1 82 ? -19.104 -9.506 18.891 1.00 84.88 82 GLN A O 1
ATOM 622 N N . GLU A 1 83 ? -19.157 -8.665 20.967 1.00 82.81 83 GLU A N 1
ATOM 623 C CA . GLU A 1 83 ? -19.758 -7.386 20.575 1.00 82.81 83 GLU A CA 1
ATOM 624 C C . GLU A 1 83 ? -18.720 -6.488 19.907 1.00 82.81 83 GLU A C 1
ATOM 626 O O . GLU A 1 83 ? -19.014 -5.896 18.868 1.00 82.81 83 GLU A O 1
ATOM 631 N N . LYS A 1 84 ? -17.490 -6.466 20.437 1.00 80.69 84 LYS A N 1
ATOM 632 C CA . LYS A 1 84 ? -16.360 -5.739 19.841 1.00 80.69 84 LYS A CA 1
ATOM 633 C C . LYS A 1 84 ? -16.034 -6.276 18.449 1.00 80.69 84 LYS A C 1
ATOM 635 O O . LYS A 1 84 ? -16.054 -5.513 17.494 1.00 80.69 84 LYS A O 1
ATOM 640 N N . LEU A 1 85 ? -15.924 -7.599 18.296 1.00 85.00 85 LEU A N 1
ATOM 641 C CA . LEU A 1 85 ? -15.709 -8.248 16.995 1.00 85.00 85 LEU A CA 1
ATOM 642 C C . LEU A 1 85 ? -16.820 -7.963 15.973 1.00 85.00 85 LEU A C 1
ATOM 644 O O . LEU A 1 85 ? -16.548 -7.817 14.782 1.00 85.00 85 LEU A O 1
ATOM 648 N N . LYS A 1 86 ? -18.087 -7.906 16.403 1.00 86.25 86 LYS A N 1
ATOM 649 C CA . LYS A 1 86 ? -19.203 -7.535 15.514 1.00 86.25 86 LYS A CA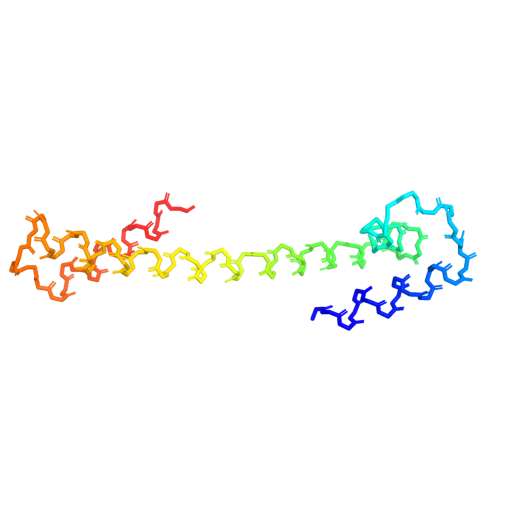 1
ATOM 650 C C . LYS A 1 86 ? -19.130 -6.066 15.103 1.00 86.25 86 LYS A C 1
ATOM 652 O O . LYS A 1 86 ? -19.470 -5.753 13.963 1.00 86.25 86 LYS A O 1
ATOM 657 N N . LEU A 1 87 ? -18.714 -5.190 16.016 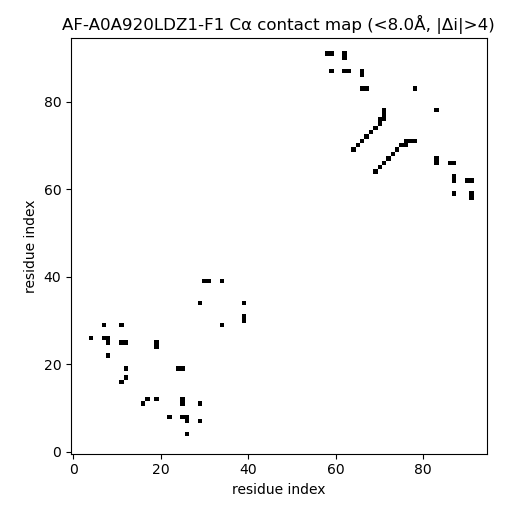1.00 86.25 87 LEU A N 1
ATOM 658 C CA . LEU A 1 87 ? -18.527 -3.768 15.749 1.00 86.25 87 LEU A CA 1
ATOM 659 C C . LEU A 1 87 ? -17.364 -3.541 14.778 1.00 86.25 87 LEU A C 1
ATOM 661 O O . LEU A 1 87 ? -17.556 -2.851 13.784 1.00 86.25 87 LEU A O 1
ATOM 665 N N . ASP A 1 88 ? -16.221 -4.190 15.004 1.00 86.50 88 ASP A N 1
ATOM 666 C CA . ASP A 1 88 ? -15.038 -4.108 14.141 1.00 86.50 88 ASP A CA 1
ATOM 667 C C . ASP A 1 88 ? -15.366 -4.562 12.716 1.00 86.50 88 ASP A C 1
ATOM 669 O O . ASP A 1 88 ? -15.084 -3.856 11.751 1.00 86.50 88 ASP A O 1
ATOM 673 N N . LYS A 1 89 ? -16.069 -5.696 12.573 1.00 86.06 89 LYS A N 1
ATOM 674 C CA . LYS A 1 89 ? -16.543 -6.174 11.264 1.00 86.06 89 LYS A CA 1
ATOM 675 C C . LYS A 1 89 ? -17.491 -5.181 10.599 1.00 86.06 89 LYS A C 1
ATOM 677 O O . LYS A 1 89 ? -17.374 -4.944 9.405 1.00 86.06 89 LYS A O 1
ATOM 682 N N . ARG A 1 90 ? -18.436 -4.599 11.345 1.00 85.38 90 ARG A N 1
ATOM 683 C CA . ARG A 1 90 ? -19.370 -3.597 10.807 1.00 85.38 90 ARG A CA 1
ATOM 684 C C . ARG A 1 90 ? -18.661 -2.328 10.353 1.00 85.38 90 ARG A C 1
ATOM 686 O O . ARG A 1 90 ? -19.026 -1.802 9.313 1.00 85.38 90 ARG A O 1
ATOM 693 N N . LEU A 1 91 ? -17.679 -1.856 11.116 1.00 83.38 91 LEU A N 1
ATOM 694 C CA . LEU A 1 91 ? -16.869 -0.695 10.751 1.00 83.38 91 LEU A CA 1
ATOM 695 C C . LEU A 1 91 ? -16.057 -0.969 9.488 1.00 83.38 91 LEU A C 1
ATOM 697 O O . LEU A 1 91 ? -16.007 -0.111 8.619 1.00 83.38 91 LEU A O 1
ATOM 701 N N . PHE A 1 92 ? -15.508 -2.177 9.352 1.00 82.44 92 PHE A N 1
ATOM 702 C CA . PHE A 1 92 ? -14.797 -2.583 8.145 1.00 82.44 92 PHE A CA 1
ATOM 703 C C . PHE A 1 92 ? -15.714 -2.658 6.910 1.00 82.44 92 PHE A C 1
ATOM 705 O O . PHE A 1 92 ? -15.313 -2.225 5.845 1.00 82.44 92 PHE A O 1
ATOM 712 N N . TYR A 1 93 ? -16.956 -3.145 7.037 1.00 81.56 93 TYR A N 1
ATOM 713 C CA . TYR A 1 93 ? -17.922 -3.183 5.920 1.00 81.56 93 TYR A CA 1
ATOM 714 C C . TYR A 1 93 ? -18.495 -1.814 5.512 1.00 81.56 93 TYR A C 1
ATOM 716 O O . TYR A 1 93 ? -19.160 -1.724 4.483 1.00 81.56 93 TYR A O 1
ATOM 724 N N . LEU A 1 94 ? -18.335 -0.780 6.341 1.00 76.25 94 LEU A N 1
ATOM 725 C CA . LEU A 1 94 ? -18.840 0.570 6.061 1.00 76.25 94 LEU A CA 1
ATOM 726 C C . LEU A 1 94 ? -17.854 1.427 5.253 1.00 76.25 94 LEU A C 1
ATOM 728 O O . LEU A 1 94 ? -18.215 2.538 4.862 1.00 76.25 94 LEU A O 1
ATOM 732 N N . VAL A 1 95 ? -16.640 0.924 5.038 1.00 64.19 95 VAL A N 1
ATOM 733 C CA . VAL A 1 95 ? -15.537 1.560 4.309 1.00 64.19 95 VAL A CA 1
ATOM 734 C C . VAL A 1 95 ? -15.340 0.823 2.993 1.00 64.19 95 VAL A C 1
ATOM 736 O O . VAL A 1 95 ? -15.149 1.521 1.974 1.00 64.19 95 VAL A O 1
#

Mean predicted aligned error: 8.06 Å

Solvent-accessible surface area (backbone atoms only — not comparable to full-atom values): 5445 Å² total; per-residue (Å²): 111,67,68,78,44,49,55,57,31,54,53,44,41,76,72,54,51,83,75,54,89,49,78,82,50,38,50,61,49,47,47,67,73,75,47,57,92,60,60,47,54,54,53,52,52,52,51,52,52,54,50,47,55,52,50,53,54,50,51,55,52,49,31,51,47,43,40,57,66,43,36,34,65,75,73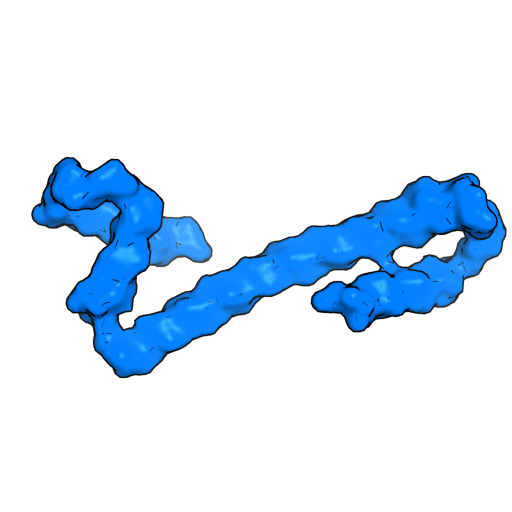,36,76,79,64,49,73,69,54,41,54,53,48,37,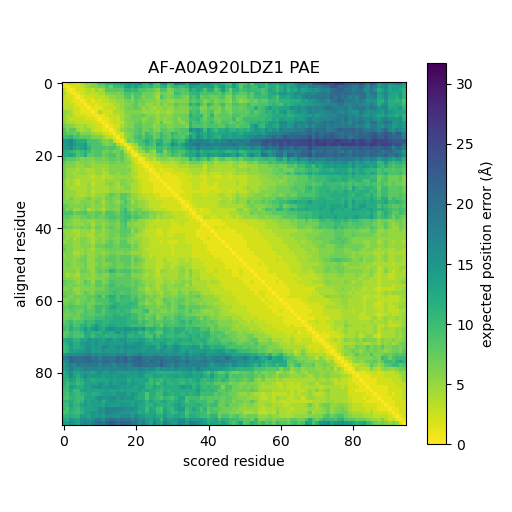52,50,55,60,74,74,108